Protein AF-A0AAU3WBM6-F1 (afdb_monomer)

Solvent-accessible surface area (backbone atoms only — not comparable to full-atom values): 4436 Å² total; per-residue (Å²): 105,48,78,36,21,59,56,9,79,88,61,39,39,66,57,55,52,53,56,54,56,74,47,68,89,49,92,64,86,71,50,83,49,78,37,69,95,24,37,72,54,42,82,75,41,101,57,18,62,62,53,49,52,53,50,51,55,50,35,45,75,72,71,52,68,81,82,78,78,88,81,123

Mean predicted aligned error: 5.09 Å

Secondary structure (DSSP, 8-state):
-EEEETT-SSS-HHHHHHHHHHTTT--S---EEEETT--TTTTTSTTHHHHHHHHHHHHHHTT-PPP-----

Nearest PDB structures (foldseek):
  5aob-assembly1_A  TM=8.071E-01  e=3.024E-02  Thermogutta terrifontis
  4hxe-assembly1_B  TM=6.567E-01  e=1.157E+00  Pyrococcus horikoshii OT3
  4hxg-assembly1_A  TM=6.604E-01  e=1.239E+00  Pyrococcus horikoshii OT3
  4hxg-assembly2_L  TM=6.539E-01  e=2.148E+00  Pyrococcus horikoshii OT3
  4hxg-assembly2_K  TM=6.035E-01  e=1.631E+00  Pyrococcus horikoshii OT3

pLDDT: mean 90.39, std 10.44, range [45.69, 96.38]

Structure (mmCIF, N/CA/C/O backbone):
data_AF-A0AAU3WBM6-F1
#
_entry.id   AF-A0AAU3WBM6-F1
#
loop_
_atom_site.group_PDB
_atom_site.id
_atom_site.type_symbol
_atom_site.label_atom_id
_atom_site.label_alt_id
_atom_site.label_comp_id
_atom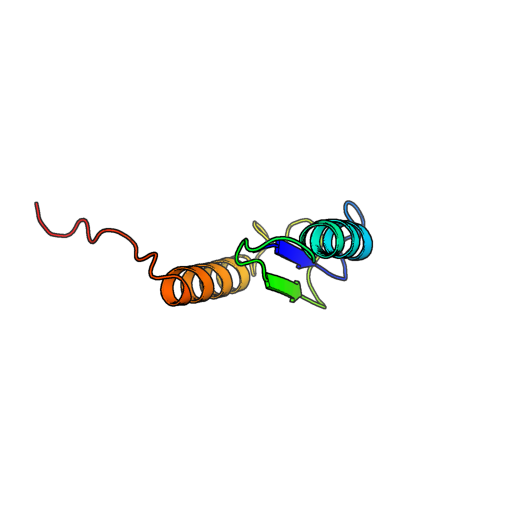_site.label_asym_id
_atom_site.label_entity_id
_atom_site.label_seq_id
_atom_site.pdbx_PDB_ins_code
_atom_site.Cartn_x
_atom_site.Cartn_y
_atom_site.Cartn_z
_atom_site.occupancy
_atom_site.B_iso_or_equiv
_atom_site.auth_seq_id
_atom_site.auth_comp_id
_atom_site.auth_asym_id
_atom_site.auth_atom_id
_atom_site.pdbx_PDB_model_num
ATOM 1 N N . MET A 1 1 ? -5.246 1.044 5.158 1.00 91.50 1 MET A N 1
ATOM 2 C CA . MET A 1 1 ? -4.762 0.122 4.103 1.00 91.50 1 MET A CA 1
ATOM 3 C C . MET A 1 1 ? -3.368 0.537 3.651 1.00 91.50 1 MET A C 1
ATOM 5 O O . MET A 1 1 ? -3.131 1.729 3.511 1.00 91.50 1 MET A O 1
ATOM 9 N N . MET A 1 2 ? -2.472 -0.422 3.415 1.00 95.62 2 MET A N 1
ATOM 10 C CA . MET A 1 2 ? -1.114 -0.216 2.900 1.00 95.62 2 MET A CA 1
ATOM 11 C C . MET A 1 2 ? -0.930 -0.976 1.580 1.00 95.62 2 MET A C 1
ATOM 13 O O . MET A 1 2 ? -1.446 -2.086 1.424 1.00 95.62 2 MET A O 1
ATOM 17 N N . ILE A 1 3 ? -0.196 -0.386 0.632 1.00 96.00 3 ILE A N 1
ATOM 18 C CA . ILE A 1 3 ? 0.087 -0.980 -0.681 1.00 96.00 3 ILE A CA 1
ATOM 19 C C . ILE A 1 3 ? 1.592 -0.980 -0.932 1.00 96.00 3 ILE A C 1
ATOM 21 O O . ILE A 1 3 ? 2.246 0.034 -0.698 1.00 96.00 3 ILE A O 1
ATOM 25 N N . SER A 1 4 ? 2.126 -2.085 -1.449 1.00 95.31 4 SER A N 1
ATOM 26 C CA . SER A 1 4 ? 3.509 -2.174 -1.927 1.00 95.31 4 SER A CA 1
ATOM 27 C C . SER A 1 4 ? 3.597 -2.816 -3.312 1.00 95.31 4 SER A C 1
ATOM 29 O O . SER A 1 4 ? 2.817 -3.706 -3.668 1.00 95.31 4 SER A O 1
ATOM 31 N N . GLY A 1 5 ? 4.578 -2.362 -4.093 1.00 94.00 5 GLY A N 1
ATOM 32 C CA . GLY A 1 5 ? 5.058 -3.059 -5.284 1.00 94.00 5 GLY A CA 1
ATOM 33 C C . GLY A 1 5 ? 6.242 -3.9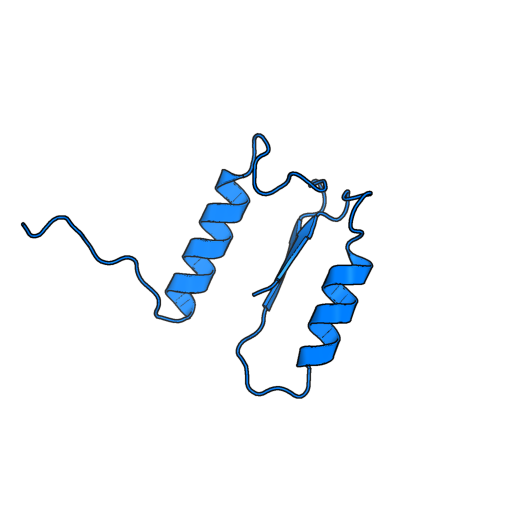57 -4.922 1.00 94.00 5 GLY A C 1
ATOM 34 O O . GLY A 1 5 ? 7.164 -3.503 -4.246 1.00 94.00 5 GLY A O 1
ATOM 35 N N . GLN A 1 6 ? 6.233 -5.228 -5.331 1.00 92.31 6 GLN A N 1
ATOM 36 C CA . GLN A 1 6 ? 7.324 -6.156 -4.987 1.00 92.31 6 GLN A CA 1
ATOM 37 C C . GLN A 1 6 ? 8.572 -5.958 -5.858 1.00 92.31 6 GLN A C 1
ATOM 39 O O . GLN A 1 6 ? 9.659 -6.341 -5.434 1.00 92.31 6 GLN A O 1
ATOM 44 N N . ALA A 1 7 ? 8.438 -5.290 -7.007 1.00 91.25 7 ALA A N 1
ATOM 45 C CA . ALA A 1 7 ? 9.550 -4.861 -7.856 1.00 91.25 7 ALA A CA 1
ATOM 46 C C . ALA A 1 7 ? 10.022 -3.425 -7.532 1.00 91.25 7 ALA A C 1
ATOM 48 O O . ALA A 1 7 ? 10.718 -2.786 -8.322 1.00 91.25 7 ALA A O 1
ATOM 49 N N . ALA A 1 8 ? 9.610 -2.857 -6.392 1.00 87.81 8 ALA A N 1
ATOM 50 C CA . ALA A 1 8 ? 10.043 -1.529 -5.975 1.00 87.81 8 ALA A CA 1
ATOM 51 C C . ALA A 1 8 ? 11.455 -1.575 -5.367 1.00 87.81 8 ALA A C 1
ATOM 53 O O . ALA A 1 8 ? 11.669 -2.166 -4.313 1.00 87.81 8 ALA A O 1
ATOM 54 N N . HIS A 1 9 ? 12.410 -0.895 -6.006 1.00 90.81 9 HIS A N 1
ATOM 55 C CA . HIS A 1 9 ? 13.792 -0.804 -5.517 1.00 90.81 9 HIS A CA 1
ATOM 56 C C . HIS A 1 9 ? 14.036 0.405 -4.601 1.00 90.81 9 HIS A C 1
ATOM 58 O O . HIS A 1 9 ? 14.895 0.344 -3.730 1.00 90.81 9 HIS A O 1
ATOM 64 N N . THR A 1 10 ? 13.271 1.492 -4.761 1.00 93.50 10 THR A N 1
ATOM 65 C CA . THR A 1 10 ? 13.397 2.704 -3.929 1.00 93.50 10 THR A CA 1
ATOM 66 C C . THR A 1 10 ? 12.832 2.495 -2.526 1.00 93.50 10 THR A C 1
ATOM 68 O O . THR A 1 10 ? 13.461 2.853 -1.537 1.00 93.50 10 THR A O 1
ATOM 71 N N . VAL A 1 11 ? 11.645 1.888 -2.437 1.00 90.38 11 VAL A N 1
ATOM 72 C CA . VAL A 1 11 ? 11.010 1.492 -1.173 1.00 90.38 11 VAL A CA 1
ATOM 73 C C . VAL A 1 11 ? 10.618 0.022 -1.298 1.00 90.38 11 VAL A C 1
ATOM 75 O O . VAL A 1 11 ? 9.553 -0.274 -1.841 1.00 90.38 11 VAL A O 1
ATOM 78 N N . PRO A 1 12 ? 11.486 -0.903 -0.859 1.00 92.69 12 PRO A N 1
ATOM 79 C CA . PRO A 1 12 ? 11.232 -2.335 -0.973 1.00 92.69 12 PRO A CA 1
ATOM 80 C C . PRO A 1 12 ? 9.998 -2.797 -0.184 1.00 92.69 12 PRO A C 1
ATOM 82 O O . PRO A 1 12 ? 9.713 -2.271 0.892 1.00 92.69 12 PRO A O 1
ATOM 85 N N . ASP A 1 13 ? 9.326 -3.857 -0.656 1.00 92.75 13 ASP A N 1
ATOM 86 C CA . ASP A 1 13 ? 8.138 -4.468 -0.013 1.00 92.75 13 ASP A CA 1
ATOM 87 C C . ASP A 1 13 ? 8.309 -4.714 1.494 1.00 92.75 13 ASP A C 1
ATOM 89 O O . ASP A 1 13 ? 7.372 -4.554 2.279 1.00 92.75 13 ASP A O 1
ATOM 93 N N . VAL A 1 14 ? 9.521 -5.089 1.914 1.00 94.19 14 VAL A N 1
ATOM 94 C CA . VAL A 1 14 ? 9.828 -5.380 3.318 1.00 94.19 14 VAL A CA 1
ATOM 95 C C . VAL A 1 14 ? 9.593 -4.178 4.230 1.00 94.19 14 VAL A C 1
ATOM 97 O O . VAL A 1 14 ? 9.203 -4.378 5.376 1.00 94.19 14 VAL A O 1
ATOM 100 N N . VAL A 1 15 ? 9.770 -2.950 3.736 1.00 95.31 15 VAL A N 1
ATOM 101 C CA . VAL A 1 15 ? 9.546 -1.726 4.517 1.00 95.31 15 VAL A CA 1
ATOM 102 C C . VAL A 1 15 ? 8.059 -1.576 4.821 1.00 95.31 15 VAL A C 1
ATOM 104 O O . VAL A 1 15 ? 7.673 -1.464 5.984 1.00 95.31 15 VAL A O 1
ATOM 107 N N . THR A 1 16 ? 7.209 -1.675 3.796 1.00 94.06 16 THR A N 1
ATOM 108 C CA . THR A 1 16 ? 5.749 -1.613 3.954 1.00 94.06 16 THR A CA 1
ATOM 109 C C . THR A 1 16 ? 5.233 -2.760 4.820 1.00 94.06 16 THR A C 1
ATOM 111 O O . THR A 1 16 ? 4.374 -2.550 5.674 1.00 94.06 16 THR A O 1
ATOM 114 N N . ARG A 1 17 ? 5.781 -3.970 4.657 1.00 95.12 17 ARG A N 1
ATOM 115 C CA . ARG A 1 17 ? 5.403 -5.129 5.476 1.00 95.12 17 ARG A CA 1
ATOM 116 C C . ARG A 1 17 ? 5.799 -4.960 6.942 1.00 95.12 17 ARG A C 1
ATOM 118 O O . ARG A 1 17 ? 5.032 -5.349 7.817 1.00 95.12 17 ARG A O 1
ATOM 125 N N . SER A 1 18 ? 6.974 -4.403 7.220 1.00 96.06 18 SER A N 1
ATOM 126 C CA . SER A 1 18 ? 7.402 -4.103 8.589 1.00 96.06 18 SER A CA 1
ATOM 127 C C . SER A 1 18 ? 6.509 -3.044 9.223 1.00 96.06 18 SER A C 1
ATOM 129 O O . SER A 1 18 ? 6.060 -3.241 10.345 1.00 96.06 18 SER A O 1
ATOM 131 N N . ALA A 1 19 ? 6.167 -1.983 8.488 1.00 94.69 19 ALA A N 1
ATOM 132 C CA . ALA A 1 19 ? 5.234 -0.972 8.971 1.00 94.69 19 ALA A CA 1
ATOM 133 C C . ALA A 1 19 ? 3.841 -1.564 9.249 1.00 94.69 19 ALA A C 1
ATOM 135 O O . ALA A 1 19 ? 3.271 -1.291 10.298 1.00 94.69 19 ALA A O 1
ATOM 136 N N . TYR A 1 20 ? 3.335 -2.450 8.383 1.00 95.94 20 TYR A N 1
ATOM 137 C CA . TYR A 1 20 ? 2.078 -3.171 8.614 1.00 95.94 20 TYR A CA 1
ATOM 138 C C . TYR A 1 20 ? 2.092 -3.982 9.919 1.00 95.94 20 TYR A 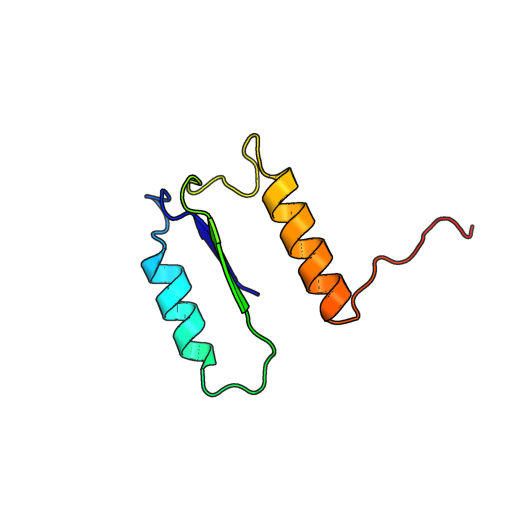C 1
ATOM 140 O O . TYR A 1 20 ? 1.118 -3.957 10.665 1.00 95.94 20 TYR A O 1
ATOM 148 N N . LYS A 1 21 ? 3.205 -4.658 10.237 1.00 95.06 21 LYS A N 1
ATOM 149 C CA . LYS A 1 21 ? 3.337 -5.430 11.485 1.00 95.06 21 LYS A CA 1
ATOM 150 C C . LYS A 1 21 ? 3.211 -4.570 12.743 1.00 95.06 21 LYS A C 1
ATOM 152 O O . LYS A 1 21 ? 2.727 -5.075 13.746 1.00 95.06 21 LYS A O 1
ATOM 157 N N . LEU A 1 22 ? 3.603 -3.294 12.691 1.00 95.31 22 LEU A N 1
ATOM 158 C CA . LEU A 1 22 ? 3.467 -2.378 13.832 1.00 95.31 22 LEU A CA 1
ATOM 159 C C . LEU A 1 22 ? 2.000 -2.114 14.205 1.00 95.31 22 LEU A C 1
ATOM 161 O O . LEU A 1 22 ? 1.719 -1.741 15.337 1.00 95.31 22 LEU A O 1
ATOM 165 N N . TYR A 1 23 ? 1.066 -2.333 13.275 1.00 92.25 23 TYR A N 1
ATOM 166 C CA . TYR A 1 23 ? -0.372 -2.214 13.522 1.00 92.25 23 TYR A CA 1
ATOM 167 C C . TYR A 1 23 ? -1.017 -3.525 14.001 1.00 92.25 23 TYR A C 1
ATOM 169 O O . TYR A 1 23 ? -2.228 -3.547 14.195 1.00 92.25 23 TYR A O 1
ATOM 177 N N . GLY A 1 24 ? -0.247 -4.604 14.202 1.00 90.06 24 GLY A N 1
ATOM 178 C CA . GLY A 1 24 ? -0.779 -5.930 14.547 1.00 90.06 24 GLY A CA 1
ATOM 179 C C . GLY A 1 24 ? -1.590 -5.976 15.846 1.00 90.06 24 GLY A C 1
ATOM 180 O O . GLY A 1 24 ? -2.558 -6.724 15.921 1.00 90.06 24 GLY A O 1
ATOM 181 N N . ASP A 1 25 ? -1.243 -5.125 16.814 1.00 92.50 25 ASP A N 1
ATOM 182 C CA . ASP A 1 25 ? -1.927 -5.035 18.112 1.00 92.50 25 ASP A CA 1
ATOM 183 C C . ASP A 1 25 ? -2.983 -3.911 18.156 1.00 92.50 25 ASP A C 1
ATOM 185 O O . ASP A 1 25 ? -3.555 -3.610 19.204 1.00 92.50 25 ASP A O 1
ATOM 189 N N . SER A 1 26 ? -3.242 -3.249 17.024 1.00 93.56 26 SER A N 1
ATOM 190 C CA . SER A 1 26 ? -4.212 -2.159 16.929 1.00 93.56 26 SER A CA 1
ATOM 191 C C . SER A 1 26 ? -5.609 -2.674 16.578 1.00 93.56 26 SER A C 1
ATOM 193 O O . SER A 1 26 ? -5.767 -3.600 15.789 1.00 93.56 26 SER A O 1
ATOM 195 N N . SER A 1 27 ? -6.648 -2.000 17.078 1.00 93.00 27 SER A N 1
ATOM 196 C CA . SER A 1 27 ? -8.032 -2.193 16.621 1.00 93.00 27 SER A CA 1
ATOM 197 C C . SER A 1 27 ? -8.333 -1.509 15.278 1.00 93.00 27 SER A C 1
ATOM 199 O O . SER A 1 27 ? -9.441 -1.632 14.753 1.00 93.00 27 SER A O 1
ATOM 201 N N . ALA A 1 28 ? -7.374 -0.768 14.712 1.00 92.44 28 ALA A N 1
ATOM 202 C CA . ALA A 1 28 ? -7.543 -0.075 13.442 1.00 92.44 28 ALA A CA 1
ATOM 203 C C . ALA A 1 28 ? -7.651 -1.062 12.270 1.00 92.44 28 ALA A C 1
ATOM 205 O O . ALA A 1 28 ? -6.771 -1.899 12.059 1.00 92.44 28 ALA A O 1
ATOM 206 N N . VAL A 1 29 ? -8.687 -0.904 11.438 1.00 92.00 29 VAL A N 1
ATOM 207 C CA . VAL A 1 29 ? -8.862 -1.721 10.229 1.00 92.00 29 VAL A CA 1
ATOM 208 C C . VAL A 1 29 ? -7.713 -1.469 9.250 1.00 92.00 29 VAL A C 1
ATOM 210 O O . VAL A 1 29 ? -7.629 -0.425 8.593 1.00 92.00 29 VAL A O 1
ATOM 213 N N . THR A 1 30 ? -6.821 -2.452 9.137 1.00 93.75 30 THR A N 1
ATOM 214 C CA . THR A 1 30 ? -5.581 -2.338 8.369 1.00 93.75 30 THR A CA 1
ATOM 215 C C . THR A 1 30 ? -5.400 -3.567 7.488 1.00 93.75 30 THR A C 1
ATOM 217 O O . THR A 1 30 ? -5.247 -4.669 7.988 1.00 93.75 30 THR A O 1
ATOM 220 N N . ASP A 1 31 ? -5.345 -3.357 6.170 1.00 95.38 31 ASP A N 1
ATOM 221 C CA . ASP A 1 31 ? -5.021 -4.391 5.177 1.00 95.38 31 ASP A CA 1
ATOM 222 C C . ASP A 1 31 ? -3.690 -4.079 4.487 1.00 95.38 31 ASP A C 1
ATOM 224 O O . ASP A 1 31 ? -3.377 -2.905 4.256 1.00 95.38 31 ASP A O 1
ATOM 228 N N . LEU A 1 32 ? -2.963 -5.119 4.067 1.00 95.94 32 LEU A N 1
ATOM 229 C CA . LEU A 1 32 ? -1.775 -5.024 3.212 1.00 95.94 32 LEU A CA 1
ATOM 230 C C . LEU A 1 32 ? -2.035 -5.667 1.842 1.00 95.94 32 LEU A C 1
ATOM 232 O O . LEU A 1 32 ? -2.248 -6.877 1.743 1.00 95.94 32 LEU A O 1
ATOM 236 N N . LYS A 1 33 ? -1.942 -4.879 0.766 1.00 96.38 33 LYS A N 1
ATOM 237 C CA . LYS A 1 33 ? -1.995 -5.370 -0.620 1.00 96.38 33 LYS A CA 1
ATOM 238 C C . LYS A 1 33 ? -0.621 -5.282 -1.277 1.00 96.38 33 LYS A C 1
ATOM 240 O O . LYS A 1 33 ? -0.044 -4.207 -1.387 1.00 96.38 33 LYS A O 1
ATOM 245 N N . ARG A 1 34 ? -0.139 -6.418 -1.781 1.00 95.88 34 ARG A N 1
ATOM 246 C CA . ARG A 1 34 ? 1.104 -6.521 -2.555 1.00 95.88 34 ARG A CA 1
ATOM 247 C C . ARG A 1 34 ? 0.796 -6.699 -4.038 1.00 95.88 34 ARG A C 1
ATOM 249 O O . ARG A 1 34 ? -0.097 -7.479 -4.388 1.00 95.88 34 ARG A O 1
ATOM 256 N N . PHE A 1 35 ? 1.529 -5.984 -4.884 1.00 95.00 35 PHE A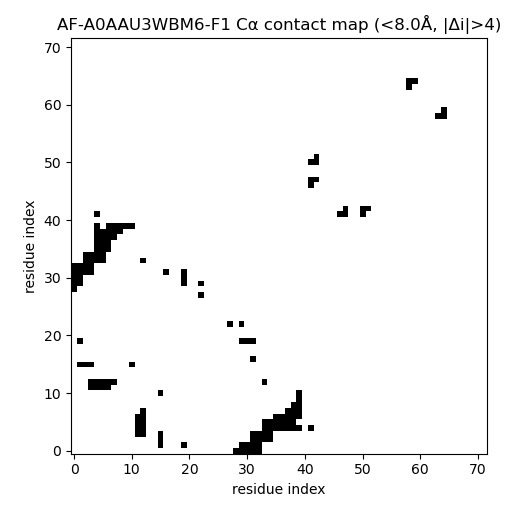 N 1
ATOM 257 C CA . PHE A 1 35 ? 1.489 -6.121 -6.338 1.00 95.00 35 PHE A CA 1
ATOM 258 C C . PHE A 1 35 ? 2.837 -6.671 -6.840 1.00 95.00 35 PHE A C 1
ATOM 260 O O . PHE A 1 35 ? 3.826 -5.937 -6.778 1.00 95.00 35 PHE A O 1
ATOM 267 N N . PRO A 1 36 ? 2.901 -7.937 -7.301 1.00 89.81 36 PRO A N 1
ATOM 268 C CA . PRO A 1 36 ? 4.165 -8.601 -7.636 1.00 89.81 36 PRO A CA 1
ATOM 269 C C . PRO A 1 36 ? 4.954 -7.879 -8.731 1.00 89.81 36 PRO A C 1
ATOM 271 O O . PRO A 1 36 ? 6.131 -7.587 -8.547 1.00 89.81 36 PRO A O 1
ATOM 274 N N . ASP A 1 37 ? 4.282 -7.472 -9.805 1.00 89.19 37 ASP A N 1
ATOM 275 C CA . ASP A 1 37 ? 4.937 -6.942 -11.011 1.00 89.19 37 ASP A CA 1
ATOM 276 C C . ASP A 1 37 ? 4.990 -5.405 -11.055 1.00 89.19 37 ASP A C 1
ATOM 278 O O . ASP A 1 37 ? 5.031 -4.796 -12.123 1.00 89.19 37 ASP A O 1
ATOM 282 N N . ARG A 1 38 ? 4.918 -4.743 -9.893 1.00 90.25 38 ARG A N 1
ATOM 283 C CA . ARG A 1 38 ? 4.856 -3.276 -9.798 1.00 90.25 38 ARG A CA 1
ATOM 284 C C . ARG A 1 38 ? 6.073 -2.705 -9.078 1.00 90.25 38 ARG A C 1
ATOM 286 O O . ARG A 1 38 ? 6.489 -3.220 -8.040 1.00 90.25 38 ARG A O 1
ATOM 293 N N . GLY A 1 39 ? 6.609 -1.617 -9.633 1.00 90.25 39 GLY A N 1
ATOM 294 C CA . GLY A 1 39 ? 7.726 -0.852 -9.078 1.00 90.25 39 GLY A CA 1
ATOM 295 C C . GLY A 1 39 ? 7.285 0.282 -8.147 1.00 90.25 39 GLY A C 1
ATOM 296 O O . GLY A 1 39 ? 6.142 0.336 -7.701 1.00 90.25 39 GLY A O 1
ATOM 297 N N . HIS A 1 40 ? 8.193 1.221 -7.865 1.00 92.44 40 HIS A N 1
ATOM 298 C CA . HIS A 1 40 ? 7.932 2.342 -6.950 1.00 92.44 40 HIS A CA 1
ATOM 299 C C . HIS A 1 40 ? 6.838 3.301 -7.458 1.00 92.44 40 HIS A C 1
ATOM 301 O O . HIS A 1 40 ? 6.085 3.865 -6.671 1.00 92.44 40 HIS A O 1
ATOM 307 N N . SER A 1 41 ? 6.704 3.438 -8.777 1.00 93.06 41 SER A N 1
ATOM 308 C CA . SER A 1 41 ? 5.758 4.354 -9.421 1.00 93.06 41 SER A CA 1
ATOM 309 C C . SER A 1 41 ? 4.347 3.779 -9.601 1.00 93.06 41 SER A C 1
ATOM 311 O O . SER A 1 41 ? 3.569 4.349 -10.357 1.00 93.06 41 SER A O 1
ATOM 313 N N . LEU A 1 42 ? 3.978 2.692 -8.910 1.00 92.94 42 LEU A N 1
ATOM 314 C CA . LEU A 1 42 ? 2.711 1.965 -9.113 1.00 92.94 42 LEU A CA 1
ATOM 315 C C . LEU A 1 42 ? 1.426 2.805 -9.017 1.00 92.94 42 LEU A C 1
ATOM 317 O O . LEU A 1 42 ? 0.379 2.395 -9.508 1.00 92.94 42 LEU A O 1
ATOM 321 N N . VAL A 1 43 ? 1.492 3.963 -8.361 1.00 92.69 43 VAL A N 1
ATOM 322 C CA . VAL A 1 43 ? 0.369 4.899 -8.202 1.00 92.69 43 VAL A CA 1
ATOM 323 C C . VAL A 1 43 ? 0.214 5.880 -9.368 1.00 92.69 43 VAL A C 1
ATOM 325 O O . VAL A 1 43 ? -0.811 6.545 -9.457 1.00 92.69 43 VAL A O 1
ATOM 328 N N . VAL A 1 44 ? 1.206 5.977 -10.257 1.00 93.94 44 VAL A N 1
ATOM 329 C CA . VAL A 1 44 ? 1.221 6.911 -11.401 1.00 93.94 44 VAL A CA 1
ATOM 330 C C . VAL A 1 44 ? 1.637 6.257 -12.723 1.00 93.94 44 VAL A C 1
ATOM 332 O O . VAL A 1 44 ? 1.495 6.870 -13.777 1.00 93.94 44 VAL A O 1
ATOM 335 N N . ASP A 1 45 ? 2.145 5.021 -12.696 1.00 92.94 45 ASP A N 1
ATOM 336 C CA . ASP A 1 45 ? 2.510 4.276 -13.901 1.00 92.94 45 ASP A CA 1
ATOM 337 C C . ASP A 1 45 ? 1.285 3.812 -14.706 1.00 92.94 45 ASP A C 1
ATOM 339 O O . ASP A 1 45 ? 0.142 3.962 -14.288 1.00 92.94 45 ASP A O 1
ATOM 343 N N . HIS A 1 46 ? 1.51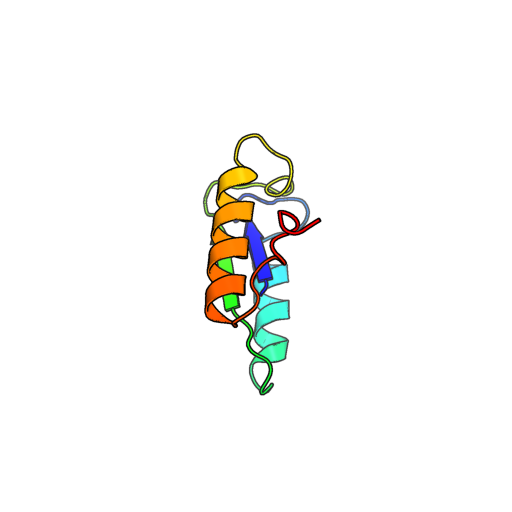1 3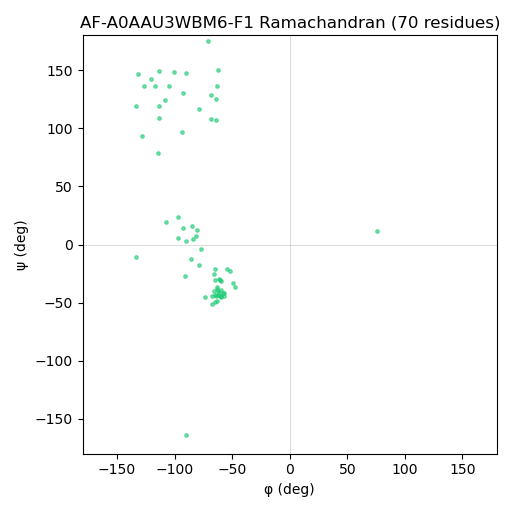.216 -15.877 1.00 92.44 46 HIS A N 1
ATOM 344 C CA . HIS A 1 46 ? 0.462 2.783 -16.807 1.00 92.44 46 HIS A CA 1
ATOM 345 C C . HIS A 1 46 ? -0.646 1.900 -16.189 1.00 92.44 46 HIS A C 1
ATOM 347 O O . HIS A 1 46 ? -1.748 1.845 -16.738 1.00 92.44 46 HIS A O 1
ATOM 353 N N . GLY A 1 47 ? -0.394 1.213 -15.071 1.00 92.44 47 GLY A N 1
ATOM 354 C CA . GLY A 1 47 ? -1.395 0.404 -14.376 1.00 92.44 47 GLY A CA 1
ATOM 355 C C . GLY A 1 47 ? -1.898 0.984 -13.062 1.00 92.44 47 GLY A C 1
ATOM 356 O O . GLY A 1 47 ? -2.509 0.247 -12.282 1.00 92.44 47 GLY A O 1
ATOM 357 N N . TRP A 1 48 ? -1.725 2.290 -12.840 1.00 95.56 48 TRP A N 1
ATOM 358 C CA . TRP A 1 48 ? -2.284 3.008 -11.691 1.00 95.56 48 TRP A CA 1
ATOM 359 C C . TRP A 1 48 ? -3.782 2.731 -11.490 1.00 95.56 48 TRP A C 1
ATOM 361 O O . TRP A 1 48 ? -4.254 2.649 -10.356 1.00 95.56 48 TRP A O 1
ATOM 371 N N . ARG A 1 49 ? -4.533 2.511 -12.581 1.00 96.19 49 ARG A N 1
ATOM 372 C CA . ARG A 1 49 ? -5.974 2.211 -12.535 1.00 96.19 49 ARG A CA 1
ATOM 373 C C . ARG A 1 49 ? -6.287 0.969 -11.708 1.00 96.19 49 ARG A C 1
ATOM 375 O O . ARG A 1 49 ? -7.198 1.007 -10.893 1.00 96.19 49 ARG A O 1
ATOM 382 N N . THR A 1 50 ? -5.500 -0.099 -11.833 1.00 95.25 50 THR A N 1
ATOM 383 C CA . THR A 1 50 ? -5.692 -1.320 -11.034 1.00 95.25 50 THR A CA 1
ATOM 384 C C . THR A 1 50 ? -5.493 -1.052 -9.541 1.00 95.25 50 THR A C 1
ATOM 386 O O . THR A 1 50 ? -6.221 -1.590 -8.704 1.00 95.25 50 THR A O 1
ATOM 389 N N . VAL A 1 51 ? -4.525 -0.200 -9.193 1.00 95.62 51 VAL A N 1
ATOM 390 C CA . VAL A 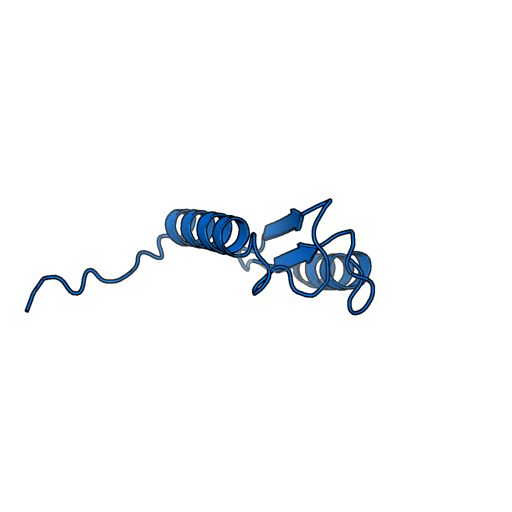1 51 ? -4.273 0.212 -7.805 1.00 95.62 51 VAL A CA 1
ATOM 391 C C . VAL A 1 51 ? -5.435 1.061 -7.280 1.00 95.62 51 VAL A C 1
ATOM 393 O O . VAL A 1 51 ? -5.927 0.815 -6.174 1.00 95.62 51 VAL A O 1
ATOM 396 N N . ALA A 1 52 ? -5.922 2.008 -8.087 1.00 95.81 52 ALA A N 1
ATOM 397 C CA . ALA A 1 52 ? -7.057 2.863 -7.749 1.00 95.81 52 ALA A CA 1
ATOM 398 C C . ALA A 1 52 ? -8.344 2.049 -7.560 1.00 95.81 52 ALA A C 1
ATOM 400 O O . ALA A 1 52 ? -9.001 2.176 -6.531 1.00 95.81 52 ALA A O 1
ATOM 401 N N . GLU A 1 53 ? -8.669 1.149 -8.487 1.00 95.81 53 GLU A N 1
ATOM 402 C CA . GLU A 1 53 ? -9.840 0.274 -8.392 1.00 95.81 53 GLU A CA 1
ATOM 403 C C . GLU A 1 53 ? -9.797 -0.617 -7.151 1.00 95.81 53 GLU A C 1
ATOM 405 O O . GLU A 1 53 ? -10.802 -0.748 -6.451 1.00 95.81 53 GLU A O 1
ATOM 410 N N . TYR A 1 54 ? -8.642 -1.217 -6.840 1.00 96.25 54 TYR A N 1
ATOM 411 C CA . TYR A 1 54 ? -8.498 -2.015 -5.623 1.00 96.25 54 TYR A CA 1
ATOM 412 C C . TYR A 1 54 ? -8.755 -1.162 -4.373 1.00 96.25 54 TYR A C 1
ATOM 414 O O . TYR A 1 54 ? -9.474 -1.592 -3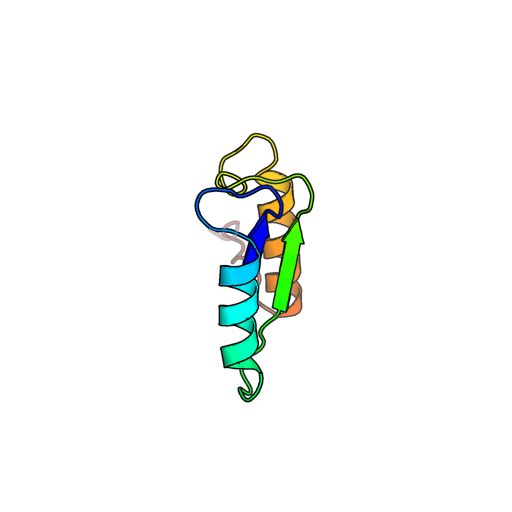.468 1.00 96.25 54 TYR A O 1
ATOM 422 N N . THR A 1 55 ? -8.200 0.051 -4.342 1.00 95.69 55 THR A N 1
ATOM 423 C CA . THR A 1 55 ? -8.368 0.993 -3.227 1.00 95.69 55 THR A CA 1
ATOM 424 C C . THR A 1 55 ? -9.826 1.424 -3.078 1.00 95.69 55 THR A C 1
ATOM 426 O O . THR A 1 55 ? -10.360 1.380 -1.973 1.00 95.69 55 THR A O 1
ATOM 429 N N . LEU A 1 56 ? -10.511 1.749 -4.177 1.00 95.50 56 LEU A N 1
ATOM 430 C CA . LEU A 1 56 ? -11.933 2.104 -4.166 1.00 95.50 56 LEU A CA 1
ATOM 431 C C . LEU A 1 56 ? -12.805 0.942 -3.680 1.00 95.50 56 LEU A C 1
ATOM 433 O O . LEU A 1 56 ? -13.678 1.138 -2.838 1.00 95.50 56 LEU A O 1
ATOM 437 N N . ARG A 1 57 ? -12.538 -0.288 -4.138 1.00 95.50 57 ARG A N 1
ATOM 438 C CA . ARG A 1 57 ? -13.243 -1.480 -3.637 1.00 95.50 57 ARG A CA 1
ATOM 439 C C . ARG A 1 57 ? -12.984 -1.710 -2.152 1.00 95.50 57 ARG A C 1
ATOM 441 O O . ARG A 1 57 ? -13.880 -2.176 -1.455 1.00 95.50 57 ARG A O 1
ATOM 448 N N . TRP A 1 58 ? -11.771 -1.439 -1.671 1.00 96.12 58 TRP A N 1
ATOM 449 C CA . TRP A 1 58 ? -11.464 -1.529 -0.247 1.00 96.12 58 TRP A CA 1
ATOM 450 C C . TRP A 1 58 ? -12.253 -0.494 0.554 1.00 96.12 58 TRP A C 1
ATOM 452 O O . TRP A 1 58 ? -12.931 -0.876 1.500 1.00 96.12 58 TRP A O 1
ATOM 462 N N . LEU A 1 59 ? -12.243 0.772 0.128 1.00 95.31 59 LEU A N 1
ATOM 463 C CA . LEU A 1 59 ? -13.007 1.854 0.759 1.00 95.31 59 LEU A CA 1
ATOM 464 C C . LEU A 1 59 ? -14.506 1.542 0.817 1.00 95.31 59 LEU A C 1
ATOM 466 O O . LEU A 1 59 ? -15.112 1.669 1.879 1.00 95.31 59 LEU A O 1
ATOM 470 N N . ALA A 1 60 ? -15.081 1.034 -0.276 1.00 94.62 60 ALA A N 1
ATOM 471 C CA . ALA A 1 60 ? -16.484 0.633 -0.316 1.00 94.62 60 ALA A CA 1
ATOM 472 C C . ALA A 1 60 ? -16.813 -0.460 0.719 1.00 94.62 60 ALA A C 1
ATOM 474 O O . ALA A 1 60 ? -17.851 -0.383 1.372 1.00 94.62 60 ALA A O 1
ATOM 475 N N . ARG A 1 61 ? -15.916 -1.437 0.938 1.00 94.44 61 ARG A N 1
ATOM 476 C CA . ARG A 1 61 ? -16.081 -2.449 2.004 1.00 94.44 61 ARG A CA 1
ATOM 477 C C . ARG A 1 61 ? -16.023 -1.855 3.412 1.00 94.44 61 ARG A C 1
ATOM 479 O O . ARG A 1 61 ? -16.614 -2.431 4.315 1.00 94.44 61 ARG A O 1
ATOM 486 N N . GLN A 1 62 ? -15.348 -0.719 3.590 1.00 94.62 62 GLN A N 1
ATOM 487 C CA . GLN A 1 62 ? -15.328 0.027 4.853 1.00 94.62 62 GLN A CA 1
ATOM 488 C C . GLN A 1 62 ? -16.530 0.975 5.012 1.00 94.62 62 GLN A C 1
ATOM 490 O O . GLN A 1 62 ? -16.574 1.752 5.961 1.00 94.62 62 GLN A O 1
ATOM 495 N N . GLY A 1 63 ? -17.487 0.964 4.075 1.00 93.75 63 GLY A N 1
ATOM 496 C CA . GLY A 1 63 ? -18.625 1.887 4.077 1.00 93.75 63 GLY A CA 1
ATOM 497 C C . GLY A 1 63 ? -18.279 3.307 3.618 1.00 93.75 63 GLY A C 1
ATOM 498 O O . GLY A 1 63 ? -19.094 4.214 3.764 1.00 93.75 63 GLY A O 1
ATOM 499 N N . VAL A 1 64 ? -17.090 3.518 3.045 1.00 92.06 64 VAL A N 1
ATOM 500 C CA . VAL A 1 64 ? -16.668 4.809 2.493 1.00 92.06 64 VAL A CA 1
ATOM 501 C C . VAL A 1 64 ? -17.007 4.837 1.003 1.00 92.06 64 VAL A C 1
ATOM 503 O O . VAL A 1 64 ? -16.260 4.318 0.173 1.00 92.06 64 VAL A O 1
ATOM 506 N N . CYS A 1 65 ? -18.148 5.432 0.655 1.00 82.44 65 CYS A N 1
ATOM 507 C CA . CYS A 1 65 ? -18.535 5.703 -0.729 1.00 82.44 65 CYS A CA 1
ATOM 508 C C . CYS A 1 65 ? -18.280 7.173 -1.099 1.00 82.44 65 CYS A C 1
ATOM 510 O O . CYS A 1 65 ? -18.348 8.073 -0.260 1.00 82.44 65 CYS A O 1
ATOM 512 N N . GLY A 1 66 ? -17.955 7.423 -2.371 1.00 77.25 66 GLY A N 1
ATOM 513 C CA . GLY A 1 66 ? -17.875 8.786 -2.892 1.00 77.25 66 GLY A CA 1
ATOM 514 C C . GLY A 1 66 ? -19.249 9.448 -2.816 1.00 77.25 66 GLY A C 1
ATOM 515 O O . GLY A 1 66 ? -20.252 8.812 -3.136 1.00 77.25 66 GLY A O 1
ATOM 516 N N . ARG A 1 67 ? -19.309 10.714 -2.383 1.00 72.31 67 ARG A N 1
ATOM 517 C CA . ARG A 1 67 ? -20.557 11.482 -2.468 1.00 72.31 67 ARG A CA 1
ATOM 518 C C . ARG A 1 67 ? -20.908 11.644 -3.939 1.00 72.31 67 ARG A C 1
ATOM 520 O O . ARG A 1 67 ? -20.089 12.137 -4.709 1.00 72.31 67 ARG A O 1
ATOM 527 N N . ASP A 1 68 ? -22.114 11.236 -4.300 1.00 63.09 68 ASP A N 1
ATOM 528 C CA . ASP A 1 68 ? -22.661 11.492 -5.620 1.00 63.09 68 ASP A CA 1
ATOM 529 C C . ASP A 1 68 ? -22.911 13.000 -5.755 1.00 63.09 68 ASP A C 1
ATOM 531 O O . ASP A 1 68 ? -23.785 13.565 -5.095 1.00 63.09 68 ASP A O 1
ATOM 535 N N . THR A 1 69 ? -22.093 13.679 -6.556 1.00 61.81 69 THR A N 1
ATOM 536 C CA . THR A 1 69 ? -22.249 15.110 -6.845 1.00 61.81 69 THR A CA 1
ATOM 537 C C . THR A 1 69 ? -23.300 15.375 -7.925 1.00 61.81 69 THR A C 1
ATOM 539 O O . THR A 1 69 ? -23.456 16.518 -8.337 1.00 61.81 69 THR A O 1
ATOM 542 N N . SER A 1 70 ? -24.050 14.360 -8.376 1.00 56.44 70 SER A N 1
ATOM 543 C CA . SER A 1 70 ? -25.104 14.504 -9.393 1.00 56.44 70 SER A CA 1
ATOM 544 C C . SER A 1 70 ? -26.447 15.039 -8.856 1.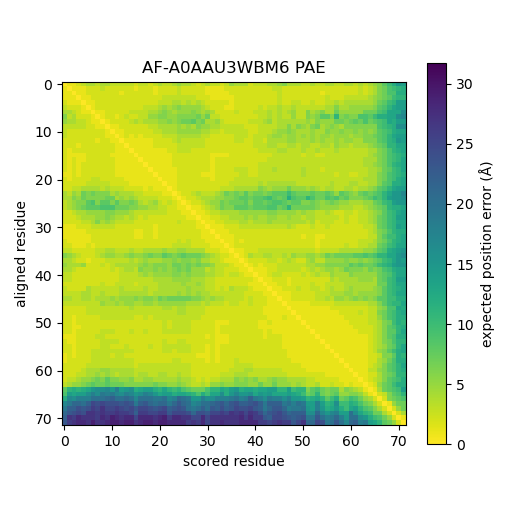00 56.44 70 SER A C 1
ATOM 546 O O . SER A 1 70 ? -27.455 14.989 -9.561 1.00 56.44 70 SER A O 1
ATOM 548 N N . ARG A 1 71 ? -26.501 15.558 -7.625 1.00 50.53 71 ARG A N 1
ATOM 549 C CA . ARG A 1 71 ? -27.655 16.318 -7.110 1.00 50.53 71 ARG A CA 1
ATOM 550 C C . ARG A 1 71 ? -27.259 17.769 -6.842 1.00 50.53 71 ARG A C 1
ATOM 552 O O . ARG A 1 71 ? -27.023 18.143 -5.694 1.00 50.53 71 ARG A O 1
ATOM 559 N N . ALA A 1 72 ? -27.194 18.555 -7.910 1.00 45.69 72 ALA A N 1
ATOM 560 C CA . ALA A 1 72 ? -27.272 20.013 -7.899 1.00 45.69 72 ALA A CA 1
ATOM 561 C C . ALA A 1 72 ? -28.112 20.452 -9.101 1.00 45.69 72 ALA A C 1
ATOM 563 O O . ALA A 1 72 ? -27.928 19.840 -10.178 1.00 45.69 72 ALA A O 1
#

Radius of gyration: 14.44 Å; Cα contacts (8 Å, |Δi|>4): 73; chains: 1; bounding box: 41×29×35 Å

Foldseek 3Di:
DFEDECQEPVQHPVNRVVVQVVCVPPPDDDDYYYDDHDYPCCCPDPNVVVVVVVVQVVCVVVVNDDPDPPPD

Sequence (72 aa):
MMISGQAAHTVPDVVTRSAYKLYGDSSAVTDLKRFPDRGHSLVVDHGWRTVAEYTLRWLARQGVCGRDTSRA